Protein AF-A0A5C7K626-F1 (afdb_monomer_lite)

Sequence (65 aa):
MIQSASRLADIEPFHVMELLTRAKQLEAEGRDIIHMEVGEPDFPTPAPIVEAAQRAIAGGRMFYT

Radius of gyration: 20.41 Å; chains: 1; bounding box: 42×37×48 Å

Secondary structure (DSSP, 8-state):
-PPPPGGGGG----THHHHHHHHHHHHHTT---------S-SSPPPHHHHHHHHHHHHTT--S--

Structure (mmCIF, N/CA/C/O backbone):
data_AF-A0A5C7K626-F1
#
_entry.id   AF-A0A5C7K626-F1
#
loop_
_atom_site.group_PDB
_atom_site.id
_atom_site.type_symbol
_atom_site.label_atom_id
_atom_site.label_alt_id
_atom_site.label_comp_id
_atom_site.label_asym_id
_atom_site.label_entity_id
_atom_site.label_seq_id
_atom_site.pdbx_PDB_ins_code
_atom_site.Cartn_x
_atom_site.Cartn_y
_atom_site.Cartn_z
_atom_site.occupancy
_atom_site.B_iso_or_equiv
_atom_site.auth_seq_id
_atom_site.auth_comp_id
_atom_site.auth_asym_id
_atom_site.auth_atom_id
_atom_site.pdbx_PDB_model_num
ATOM 1 N N . MET A 1 1 ? 27.182 -19.105 11.151 1.00 64.62 1 MET A N 1
ATOM 2 C CA . MET A 1 1 ? 26.298 -19.203 9.971 1.00 64.62 1 MET A CA 1
ATOM 3 C C . MET A 1 1 ? 24.993 -19.815 10.429 1.00 64.62 1 MET A C 1
ATOM 5 O O . MET A 1 1 ? 25.042 -20.845 11.087 1.00 64.62 1 MET A O 1
ATOM 9 N N . ILE A 1 2 ? 23.863 -19.157 10.181 1.00 82.50 2 ILE A N 1
ATOM 10 C CA . ILE A 1 2 ? 22.549 -19.700 10.544 1.00 82.50 2 ILE A CA 1
ATOM 11 C C . ILE A 1 2 ? 22.136 -20.661 9.430 1.00 82.50 2 ILE A C 1
ATOM 13 O O . ILE A 1 2 ? 22.160 -20.280 8.262 1.00 82.50 2 ILE A O 1
ATOM 17 N N . GLN A 1 3 ? 21.794 -21.898 9.784 1.00 88.94 3 GLN A N 1
ATOM 18 C CA . GLN A 1 3 ? 21.242 -22.858 8.835 1.00 88.94 3 GLN A CA 1
ATOM 19 C C . GLN A 1 3 ? 19.738 -22.614 8.691 1.00 88.94 3 GLN A C 1
ATOM 21 O O . GLN A 1 3 ? 18.995 -22.672 9.671 1.00 88.94 3 GLN A O 1
ATOM 26 N N . SER A 1 4 ? 19.299 -22.311 7.471 1.00 92.94 4 SER A N 1
ATOM 27 C CA . SER A 1 4 ? 17.886 -22.164 7.128 1.00 92.94 4 SER A CA 1
ATOM 28 C C . SER A 1 4 ? 17.166 -23.517 7.162 1.00 92.94 4 SER A C 1
ATOM 30 O O . SER A 1 4 ? 17.761 -24.573 6.944 1.00 92.94 4 SER A O 1
ATOM 32 N N . ALA A 1 5 ? 15.862 -23.496 7.451 1.00 95.31 5 ALA A N 1
ATOM 33 C CA . ALA A 1 5 ? 15.028 -24.693 7.374 1.00 95.31 5 ALA A CA 1
ATOM 34 C C . ALA A 1 5 ? 14.912 -25.170 5.918 1.00 95.31 5 ALA A C 1
ATOM 36 O O . ALA A 1 5 ? 14.667 -24.352 5.034 1.00 95.31 5 ALA A O 1
ATOM 37 N N . SER A 1 6 ? 15.002 -26.482 5.677 1.00 94.88 6 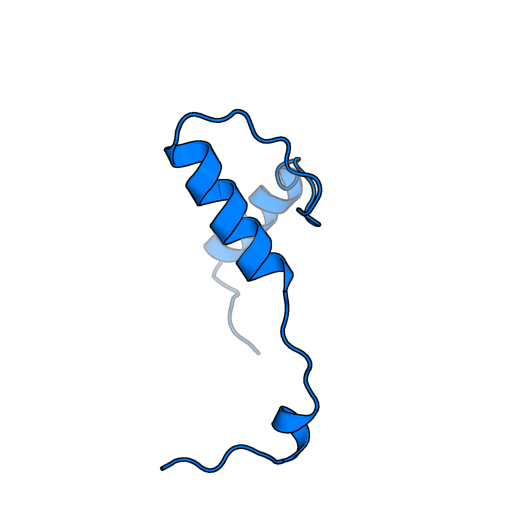SER A N 1
ATOM 38 C CA . SER A 1 6 ? 15.039 -27.064 4.324 1.00 94.88 6 SER A CA 1
ATOM 39 C C . SER A 1 6 ? 13.875 -26.636 3.427 1.00 94.88 6 SER A C 1
ATOM 41 O O . SER A 1 6 ? 14.099 -26.335 2.264 1.00 94.88 6 SER A O 1
ATOM 43 N N . ARG A 1 7 ? 12.662 -26.498 3.983 1.00 95.19 7 ARG A N 1
ATOM 44 C CA . ARG A 1 7 ? 11.458 -26.064 3.246 1.00 95.19 7 ARG A CA 1
ATOM 45 C C . ARG A 1 7 ? 11.573 -24.680 2.594 1.00 95.19 7 ARG A C 1
ATOM 47 O O . ARG A 1 7 ? 10.768 -24.339 1.743 1.00 95.19 7 ARG A O 1
ATOM 54 N N . LEU A 1 8 ? 12.510 -23.843 3.052 1.00 94.81 8 LEU A N 1
ATOM 55 C CA . LEU A 1 8 ? 12.729 -22.520 2.465 1.00 94.81 8 LEU A CA 1
ATOM 56 C C . LEU A 1 8 ? 13.357 -22.614 1.071 1.00 94.81 8 LEU A C 1
ATOM 58 O O . LEU A 1 8 ? 13.212 -21.674 0.302 1.00 94.81 8 LEU A O 1
ATOM 62 N N . ALA A 1 9 ? 14.030 -23.724 0.747 1.00 92.44 9 ALA A N 1
ATOM 63 C CA . ALA A 1 9 ? 14.602 -23.948 -0.578 1.00 92.44 9 ALA A CA 1
ATOM 64 C C . ALA A 1 9 ? 13.533 -24.167 -1.662 1.00 92.44 9 ALA A C 1
ATOM 66 O O . ALA A 1 9 ? 13.826 -23.962 -2.833 1.00 92.44 9 ALA A O 1
ATOM 67 N N . ASP A 1 10 ? 12.312 -24.542 -1.268 1.00 94.62 10 ASP A N 1
ATOM 68 C CA . ASP A 1 10 ? 11.200 -24.823 -2.184 1.00 94.62 10 ASP A CA 1
ATOM 69 C C . ASP A 1 10 ? 10.345 -23.574 -2.482 1.00 94.62 10 ASP A C 1
ATOM 71 O O . ASP A 1 10 ? 9.366 -23.648 -3.225 1.00 94.62 10 ASP A O 1
ATOM 75 N N . ILE A 1 11 ? 10.657 -22.426 -1.865 1.00 93.56 11 ILE A N 1
ATOM 76 C CA . ILE A 1 11 ? 9.920 -21.178 -2.084 1.00 93.56 11 ILE A CA 1
ATOM 77 C C . ILE A 1 11 ? 10.506 -20.471 -3.302 1.00 93.56 11 ILE A C 1
ATOM 79 O O . ILE A 1 11 ? 11.614 -19.937 -3.248 1.00 93.56 11 ILE A O 1
ATOM 83 N N . GLU A 1 12 ? 9.728 -20.433 -4.380 1.00 91.81 12 GLU A N 1
ATOM 84 C CA . GLU A 1 12 ? 10.098 -19.706 -5.591 1.00 91.81 12 GLU A CA 1
ATOM 85 C C . GLU A 1 12 ? 10.225 -18.190 -5.336 1.00 91.81 12 GLU A C 1
ATOM 87 O O . GLU A 1 12 ? 9.438 -17.614 -4.571 1.00 91.81 12 GLU A O 1
ATOM 92 N N . PRO A 1 13 ? 11.190 -17.511 -5.982 1.00 87.06 13 PRO A N 1
ATOM 93 C CA . PRO A 1 13 ? 11.342 -16.067 -5.871 1.00 87.06 13 PRO A CA 1
ATOM 94 C C . PRO A 1 13 ? 10.115 -15.295 -6.372 1.00 87.06 13 PRO A C 1
ATOM 96 O O . PRO A 1 13 ? 9.481 -15.635 -7.370 1.00 87.06 13 PRO A O 1
ATOM 99 N N . PHE A 1 14 ? 9.815 -14.173 -5.717 1.00 88.31 14 PHE A N 1
ATOM 100 C CA . PHE A 1 14 ? 8.758 -13.269 -6.161 1.00 88.31 14 PHE A CA 1
ATOM 101 C C . PHE A 1 14 ? 9.293 -12.251 -7.183 1.00 88.31 14 PHE A C 1
ATOM 103 O O . PHE A 1 14 ? 9.839 -11.208 -6.823 1.00 88.31 14 PHE A O 1
ATOM 110 N N . HIS A 1 15 ? 9.116 -12.547 -8.472 1.00 88.38 15 HIS A N 1
ATOM 111 C CA . HIS A 1 15 ? 9.705 -11.776 -9.579 1.00 88.38 15 HIS A CA 1
ATOM 112 C C . HIS A 1 15 ? 9.128 -10.363 -9.787 1.00 88.38 15 HIS A C 1
ATOM 114 O O . HIS A 1 15 ? 9.760 -9.527 -10.432 1.00 88.38 15 HIS A O 1
ATOM 120 N N . VAL A 1 16 ? 7.952 -10.049 -9.231 1.00 89.25 16 VAL A N 1
ATOM 121 C CA . VAL A 1 16 ? 7.316 -8.724 -9.399 1.00 89.25 16 VAL A CA 1
ATOM 122 C C . VAL A 1 16 ? 8.180 -7.600 -8.815 1.00 89.25 16 VAL A C 1
ATOM 124 O O . VAL A 1 16 ? 8.173 -6.485 -9.329 1.00 89.25 16 VAL A O 1
ATOM 127 N N . MET A 1 17 ? 8.996 -7.887 -7.796 1.00 87.75 17 MET A N 1
ATOM 128 C CA . MET A 1 17 ? 9.902 -6.88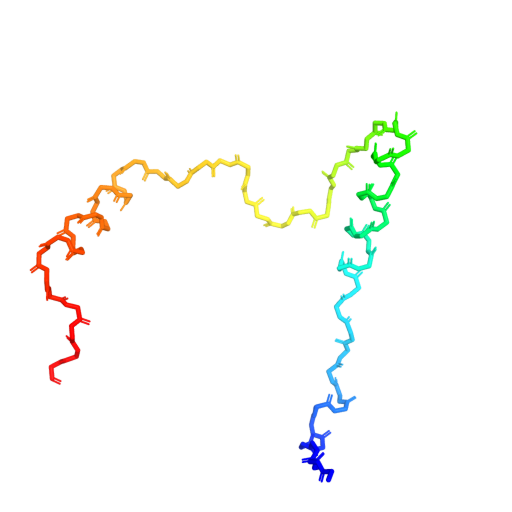7 -7.217 1.00 87.75 17 MET A CA 1
ATOM 129 C C . MET A 1 17 ? 10.992 -6.436 -8.197 1.00 87.75 17 MET A C 1
ATOM 131 O O . MET A 1 17 ? 11.357 -5.257 -8.221 1.00 87.75 17 MET A O 1
ATOM 135 N N . GLU A 1 18 ? 11.498 -7.351 -9.025 1.00 90.69 18 GLU A N 1
ATOM 136 C CA . GLU A 1 18 ? 12.489 -7.035 -10.058 1.00 90.69 18 GLU A CA 1
ATOM 137 C C . GLU A 1 18 ? 11.860 -6.181 -11.165 1.00 90.69 18 GLU A C 1
ATOM 139 O O . GLU A 1 18 ? 12.448 -5.184 -11.591 1.00 90.69 18 GLU A O 1
ATOM 144 N N . LEU A 1 19 ? 10.625 -6.512 -11.560 1.00 91.69 19 LEU A N 1
ATOM 145 C CA . LEU A 1 19 ? 9.842 -5.742 -12.525 1.00 91.69 19 LEU A CA 1
ATOM 146 C C . LEU A 1 19 ? 9.601 -4.302 -12.038 1.00 91.69 19 LEU A C 1
ATOM 148 O O . LEU A 1 19 ? 9.911 -3.358 -12.763 1.00 91.69 19 LEU A O 1
ATOM 152 N N . LEU A 1 20 ? 9.133 -4.131 -10.796 1.00 92.31 20 LEU A N 1
ATOM 153 C CA . LEU A 1 20 ? 8.916 -2.818 -10.173 1.00 92.31 20 LEU A CA 1
ATOM 154 C C . LEU A 1 20 ? 10.204 -1.990 -10.121 1.00 92.31 20 LEU A C 1
ATOM 156 O O . LEU A 1 20 ? 10.196 -0.788 -10.381 1.00 92.31 20 LEU A O 1
ATOM 160 N N . THR A 1 21 ? 11.327 -2.633 -9.794 1.00 93.75 21 THR A N 1
ATOM 161 C CA . THR A 1 21 ? 12.638 -1.970 -9.762 1.00 93.75 21 THR A CA 1
ATOM 162 C C . THR A 1 21 ? 13.032 -1.475 -11.151 1.00 93.75 21 THR A C 1
ATOM 164 O O . THR A 1 21 ? 13.482 -0.337 -11.300 1.00 93.75 21 THR A O 1
ATOM 167 N N . ARG A 1 22 ? 12.822 -2.295 -12.188 1.00 94.88 22 ARG A N 1
ATOM 168 C CA . ARG A 1 22 ? 13.112 -1.905 -13.569 1.00 94.88 22 ARG A CA 1
ATOM 169 C C . ARG A 1 22 ? 12.185 -0.793 -14.060 1.00 94.88 22 ARG A C 1
ATOM 171 O O . ARG A 1 22 ? 12.676 0.121 -14.715 1.00 94.88 22 ARG A O 1
ATOM 178 N N . ALA A 1 23 ? 10.892 -0.846 -13.739 1.00 95.94 23 ALA A N 1
ATOM 179 C CA . ALA A 1 23 ? 9.932 0.205 -14.074 1.00 95.94 23 ALA A CA 1
ATOM 180 C C . ALA A 1 23 ? 10.385 1.560 -13.505 1.00 95.94 23 ALA A C 1
ATOM 182 O O . ALA A 1 23 ? 10.594 2.496 -14.273 1.00 95.94 23 ALA A O 1
ATOM 183 N N . LYS A 1 24 ? 10.712 1.610 -12.206 1.00 96.06 24 LYS A N 1
ATOM 184 C CA . LYS A 1 24 ? 11.234 2.815 -11.534 1.00 96.06 24 LYS A CA 1
ATOM 185 C C . LYS A 1 24 ? 12.513 3.364 -12.157 1.00 96.06 24 LYS A C 1
ATOM 187 O O . LYS A 1 24 ? 12.701 4.576 -12.230 1.00 96.06 24 LYS A O 1
ATOM 192 N N . GLN A 1 25 ? 13.413 2.488 -12.604 1.00 97.69 25 GLN A N 1
ATOM 193 C CA . GLN A 1 25 ? 14.625 2.919 -13.299 1.00 97.69 25 GLN A CA 1
ATOM 194 C C . GLN A 1 25 ? 14.291 3.621 -14.622 1.00 97.69 25 GLN A C 1
ATOM 196 O O . GLN A 1 25 ? 14.854 4.668 -14.922 1.00 97.69 25 GLN A O 1
ATOM 201 N N . LEU A 1 26 ? 13.367 3.058 -15.401 1.00 97.81 26 LEU A N 1
ATOM 202 C CA . LEU A 1 26 ? 12.940 3.628 -16.676 1.00 97.81 26 L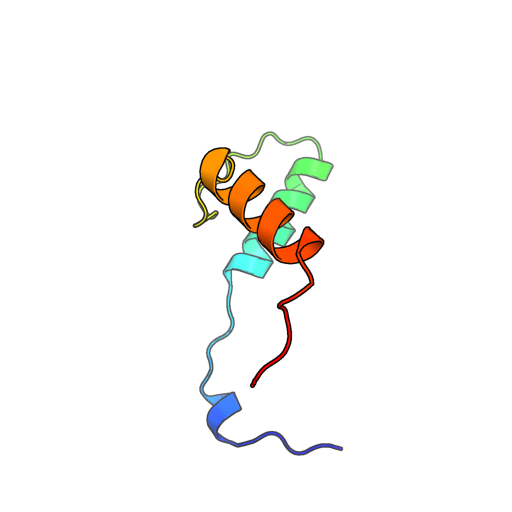EU A CA 1
ATOM 203 C C . LEU A 1 26 ? 12.202 4.963 -16.490 1.00 97.81 26 LEU A C 1
ATOM 205 O O . LEU A 1 26 ? 12.411 5.883 -17.277 1.00 97.81 26 LEU A O 1
ATOM 209 N N . GLU A 1 27 ? 11.390 5.090 -15.440 1.00 97.94 27 GLU A N 1
ATOM 210 C CA . GLU A 1 27 ? 10.762 6.362 -15.058 1.00 97.94 27 GLU A CA 1
ATOM 211 C C . GLU A 1 27 ? 11.810 7.425 -14.702 1.00 97.94 27 GLU A C 1
ATOM 213 O O . GLU A 1 27 ? 11.722 8.564 -15.159 1.00 97.94 27 GLU A O 1
ATOM 218 N N . ALA A 1 28 ? 12.855 7.055 -13.950 1.00 98.12 28 ALA A N 1
ATOM 219 C CA . ALA A 1 28 ? 13.959 7.957 -13.608 1.00 98.12 28 ALA A CA 1
ATOM 220 C C . ALA A 1 28 ? 14.783 8.399 -14.835 1.00 98.12 28 ALA A C 1
ATOM 222 O O . ALA A 1 28 ? 15.373 9.478 -14.829 1.00 98.12 28 ALA A O 1
ATOM 223 N N . GLU A 1 29 ? 14.795 7.594 -15.900 1.00 98.38 29 GLU A N 1
ATOM 224 C CA . GLU A 1 29 ? 15.350 7.946 -17.216 1.00 98.38 29 GLU A CA 1
ATOM 225 C C . GLU A 1 29 ? 14.416 8.876 -18.027 1.00 98.38 29 GLU A C 1
ATOM 227 O O . GLU A 1 29 ? 14.749 9.265 -19.147 1.00 98.38 29 GLU A O 1
ATOM 232 N N . GLY A 1 30 ? 13.259 9.258 -17.475 1.00 98.25 30 GLY A N 1
ATOM 233 C CA . GLY A 1 30 ? 12.293 10.173 -18.085 1.00 98.25 30 GLY A CA 1
ATOM 234 C C . GLY A 1 30 ? 11.259 9.494 -18.984 1.00 98.25 30 GLY A C 1
ATOM 235 O O . GLY A 1 30 ? 10.630 10.170 -19.800 1.00 98.25 30 GLY A O 1
ATOM 236 N N . ARG A 1 31 ? 11.090 8.169 -18.885 1.00 98.44 31 ARG A N 1
ATOM 237 C CA . ARG A 1 31 ? 10.085 7.436 -19.666 1.00 98.44 31 ARG A CA 1
ATOM 238 C C . ARG A 1 31 ? 8.731 7.440 -18.965 1.00 98.44 31 ARG A C 1
ATOM 240 O O . ARG A 1 31 ? 8.658 7.280 -17.754 1.00 98.44 31 ARG A O 1
ATOM 247 N N . ASP A 1 32 ? 7.672 7.539 -19.761 1.00 97.75 32 ASP A N 1
ATOM 248 C CA . ASP A 1 32 ? 6.295 7.331 -19.312 1.00 97.75 32 ASP A CA 1
ATOM 249 C C . ASP A 1 32 ? 5.996 5.824 -19.246 1.00 97.75 32 ASP A C 1
ATOM 251 O O . ASP A 1 32 ? 6.151 5.111 -20.246 1.00 97.75 32 ASP A O 1
ATOM 255 N N . ILE A 1 33 ? 5.645 5.326 -18.059 1.00 97.00 33 ILE A N 1
ATOM 256 C CA . ILE A 1 33 ? 5.439 3.905 -17.768 1.00 97.00 33 ILE A CA 1
ATOM 257 C C . ILE A 1 33 ? 4.021 3.709 -17.232 1.00 97.00 33 ILE A C 1
ATOM 259 O O . ILE A 1 33 ? 3.606 4.338 -16.266 1.00 97.00 33 ILE A O 1
ATOM 263 N N . ILE A 1 34 ? 3.277 2.790 -17.849 1.00 94.75 34 ILE A N 1
ATOM 264 C CA . ILE A 1 34 ? 1.953 2.382 -17.376 1.00 94.75 34 ILE A CA 1
ATOM 265 C C . ILE A 1 34 ? 2.124 1.136 -16.513 1.00 94.75 34 ILE A C 1
ATOM 267 O O . ILE A 1 34 ? 2.557 0.092 -17.007 1.00 94.75 34 ILE A O 1
ATOM 271 N N . HIS A 1 35 ? 1.756 1.245 -15.240 1.00 93.12 35 HIS A N 1
ATOM 272 C CA . HIS A 1 35 ? 1.811 0.138 -14.292 1.00 93.12 35 HIS A CA 1
ATOM 273 C C . HIS A 1 35 ? 0.579 -0.762 -14.432 1.00 93.12 35 HIS A C 1
ATOM 275 O O . HIS A 1 35 ? -0.557 -0.313 -14.298 1.00 93.12 35 HIS A O 1
ATOM 281 N N . MET A 1 36 ? 0.813 -2.045 -14.700 1.00 92.56 36 MET A N 1
ATOM 282 C CA . MET A 1 36 ? -0.218 -3.092 -14.810 1.00 92.56 36 MET A CA 1
ATOM 283 C C . MET A 1 36 ? 0.089 -4.304 -13.917 1.00 92.56 36 MET A C 1
ATOM 285 O O . MET A 1 36 ? -0.574 -5.335 -13.995 1.00 92.56 36 MET A O 1
ATOM 289 N N . GLU A 1 37 ? 1.122 -4.194 -13.088 1.00 88.94 37 GLU A N 1
ATOM 290 C CA . GLU A 1 37 ? 1.623 -5.219 -12.177 1.00 88.94 37 GLU A CA 1
ATOM 291 C C . GLU A 1 37 ? 1.132 -5.043 -10.735 1.00 88.94 37 GLU A C 1
ATOM 293 O O . GLU A 1 37 ? 1.302 -5.942 -9.911 1.00 88.94 37 GLU A O 1
ATOM 298 N N . VAL A 1 38 ? 0.569 -3.876 -10.413 1.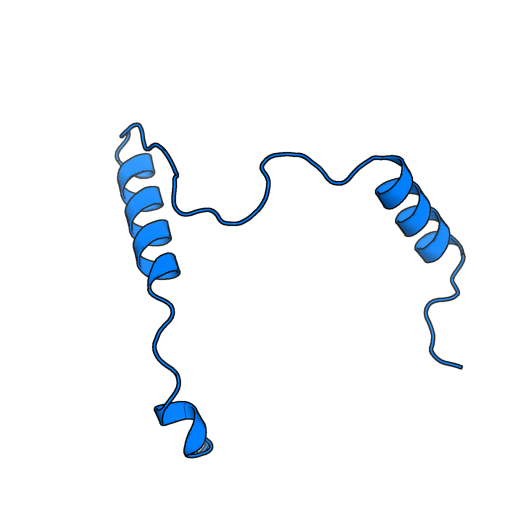00 86.81 38 VAL A N 1
ATOM 299 C CA . VAL A 1 38 ? 0.127 -3.533 -9.060 1.00 86.81 38 VAL A CA 1
ATOM 300 C C . VAL A 1 38 ? -1.187 -4.253 -8.768 1.00 86.81 38 VAL A C 1
ATOM 302 O O . VAL A 1 38 ? -2.182 -4.067 -9.461 1.00 86.81 38 VAL A O 1
ATOM 305 N N . GLY A 1 39 ? -1.177 -5.104 -7.741 1.00 88.50 39 GLY A N 1
ATOM 306 C CA . GLY A 1 39 ? -2.342 -5.896 -7.336 1.00 88.50 39 GLY A CA 1
ATOM 307 C C . GLY A 1 39 ? -3.236 -5.233 -6.285 1.00 88.50 39 GLY A C 1
ATOM 308 O O . GLY A 1 39 ? -4.242 -5.829 -5.901 1.00 88.50 39 GLY A O 1
ATOM 309 N N . GLU A 1 40 ? -2.872 -4.049 -5.785 1.00 92.06 40 GLU A N 1
ATOM 310 C CA . GLU A 1 40 ? -3.691 -3.293 -4.832 1.00 92.06 40 GLU A CA 1
ATOM 311 C C . GLU A 1 40 ? -4.615 -2.291 -5.544 1.00 92.06 40 GLU A C 1
ATOM 313 O O . GLU A 1 40 ? -4.263 -1.784 -6.610 1.00 92.06 40 GLU A O 1
ATOM 318 N N . PRO A 1 41 ? -5.802 -1.999 -4.981 1.00 92.94 41 PRO A N 1
ATOM 319 C CA . PRO A 1 41 ? -6.674 -0.953 -5.504 1.00 92.94 41 PRO A CA 1
ATOM 320 C C . PRO A 1 41 ? -6.010 0.428 -5.460 1.00 92.94 41 PRO A C 1
ATOM 322 O O . PRO A 1 41 ? -5.291 0.754 -4.520 1.00 92.94 41 PRO A O 1
ATOM 325 N N . ASP A 1 42 ? -6.347 1.276 -6.426 1.00 93.69 42 ASP A N 1
ATOM 326 C CA . ASP A 1 42 ? -5.901 2.670 -6.551 1.00 93.69 42 ASP A CA 1
ATOM 327 C C . ASP A 1 42 ? -6.732 3.663 -5.714 1.00 93.69 42 ASP A C 1
ATOM 329 O O . ASP A 1 42 ? -6.449 4.863 -5.677 1.00 93.69 42 ASP A O 1
ATOM 333 N N . PHE A 1 43 ? -7.752 3.177 -5.006 1.00 94.81 43 PHE A N 1
ATOM 334 C CA . PHE A 1 43 ? -8.608 3.995 -4.153 1.00 94.81 43 PHE A CA 1
ATOM 335 C C . PHE A 1 43 ? -8.118 4.009 -2.701 1.00 94.81 43 PHE A C 1
ATOM 337 O O . PHE A 1 43 ? -7.704 2.975 -2.171 1.00 94.81 43 PHE A O 1
ATOM 344 N N . PRO A 1 44 ? -8.237 5.149 -1.998 1.00 96.31 44 PRO A N 1
ATOM 345 C CA . PRO A 1 44 ? -7.918 5.204 -0.581 1.00 96.31 44 PRO A CA 1
ATOM 346 C C . PRO A 1 44 ? -8.897 4.358 0.240 1.00 96.31 44 PRO A C 1
ATOM 3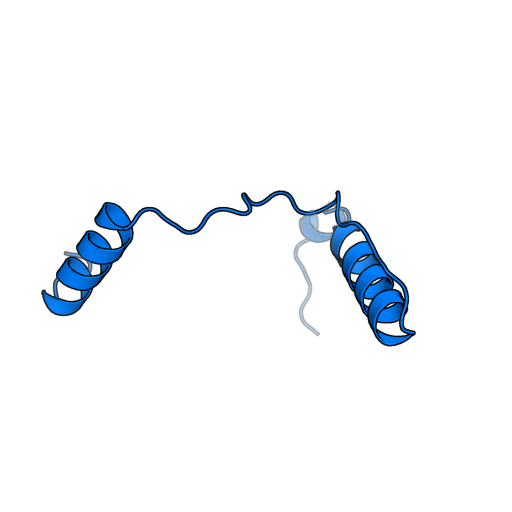48 O O . PRO A 1 44 ? -10.063 4.175 -0.123 1.00 96.31 44 PRO A O 1
ATOM 351 N N . THR A 1 45 ? -8.448 3.918 1.416 1.00 97.75 45 THR A N 1
ATOM 352 C CA . THR A 1 45 ? -9.325 3.300 2.416 1.00 97.75 45 THR A CA 1
ATOM 353 C C . THR A 1 45 ? -10.516 4.223 2.732 1.00 97.75 45 THR A C 1
ATOM 355 O O . THR A 1 45 ? -10.303 5.400 3.037 1.00 97.75 45 THR A O 1
ATOM 358 N N . PRO A 1 46 ? -11.768 3.720 2.720 1.00 98.12 46 PRO A N 1
ATOM 359 C CA . PRO A 1 46 ? -12.954 4.524 3.009 1.00 98.12 46 PRO A CA 1
ATOM 360 C C . PRO A 1 46 ? -12.895 5.271 4.350 1.00 98.12 46 PRO A C 1
ATOM 362 O O . PRO A 1 46 ? -12.544 4.692 5.382 1.00 98.12 46 PRO A O 1
ATOM 365 N N . ALA A 1 47 ? -13.332 6.537 4.354 1.00 98.50 47 ALA A N 1
ATOM 366 C CA . ALA A 1 47 ? -13.273 7.421 5.525 1.00 98.50 47 ALA A CA 1
ATOM 367 C C . ALA A 1 47 ? -13.885 6.827 6.814 1.00 98.50 47 ALA A C 1
ATOM 369 O O . ALA A 1 47 ? -13.218 6.888 7.849 1.00 98.50 47 ALA A O 1
ATOM 370 N N . PRO A 1 48 ? -15.058 6.153 6.791 1.00 98.50 48 PRO A N 1
ATOM 371 C CA . PRO A 1 48 ? -15.630 5.575 8.011 1.00 98.50 48 PRO A CA 1
ATOM 372 C C . PRO A 1 48 ? -14.720 4.541 8.694 1.00 98.50 48 PRO A C 1
ATOM 374 O O . PRO A 1 48 ? -14.741 4.408 9.919 1.00 98.50 48 PRO A O 1
ATOM 377 N N . ILE A 1 49 ? -13.910 3.817 7.912 1.00 98.25 49 ILE A N 1
ATOM 378 C CA . ILE A 1 49 ? -12.962 2.814 8.415 1.00 98.25 49 ILE A CA 1
ATOM 379 C C . ILE A 1 49 ? -11.771 3.511 9.073 1.00 98.25 49 ILE A C 1
ATOM 381 O O . ILE A 1 49 ? -11.392 3.165 10.193 1.00 98.25 49 ILE A O 1
ATOM 385 N N . VAL A 1 50 ? -11.214 4.524 8.404 1.00 98.38 50 VAL A N 1
ATOM 386 C CA . VAL A 1 50 ? -10.094 5.322 8.922 1.00 98.38 50 VAL A CA 1
ATOM 387 C C . VAL A 1 50 ? -10.472 5.985 10.249 1.00 98.38 50 VAL A C 1
ATOM 389 O O . VAL A 1 50 ? -9.739 5.872 11.231 1.00 98.38 50 VAL A O 1
ATOM 392 N N . GLU A 1 51 ? -11.650 6.603 10.321 1.00 98.31 51 GLU A N 1
ATOM 393 C CA . GLU A 1 51 ? -12.146 7.240 11.542 1.00 98.31 51 GLU A CA 1
ATOM 394 C C . GLU A 1 51 ? -12.369 6.238 12.683 1.00 98.31 51 GLU A C 1
ATOM 396 O O . GLU A 1 51 ? -12.077 6.526 13.846 1.00 98.31 51 GLU A O 1
ATOM 401 N N . ALA A 1 52 ? -12.889 5.045 12.376 1.00 96.81 52 ALA A N 1
ATOM 402 C CA . ALA A 1 52 ? -13.065 3.994 13.373 1.00 96.81 52 ALA A CA 1
ATOM 403 C C . ALA A 1 52 ? -11.720 3.535 13.954 1.00 96.81 52 ALA A C 1
ATOM 405 O O . ALA A 1 52 ? -11.605 3.397 15.175 1.00 96.81 52 ALA A O 1
ATOM 406 N N . ALA A 1 53 ? -10.700 3.368 13.106 1.00 96.44 53 ALA A N 1
ATOM 407 C CA . ALA A 1 53 ? -9.349 3.025 13.540 1.00 96.44 53 ALA A CA 1
ATOM 408 C C . ALA A 1 53 ? -8.750 4.117 14.441 1.00 96.44 53 ALA A C 1
ATOM 410 O O . ALA A 1 53 ? -8.237 3.818 15.520 1.00 96.44 53 ALA A O 1
ATOM 411 N N . GLN A 1 54 ? -8.890 5.390 14.057 1.00 97.00 54 GLN A N 1
ATOM 412 C CA . GLN A 1 54 ? -8.436 6.529 14.863 1.00 97.00 54 GLN A CA 1
ATOM 413 C C . GLN A 1 54 ? -9.096 6.559 16.248 1.00 97.00 54 GLN A C 1
ATOM 415 O O . GLN A 1 54 ? -8.404 6.711 17.255 1.00 97.00 54 GLN A O 1
ATOM 420 N N . ARG A 1 55 ? -10.420 6.358 16.324 1.00 96.12 55 ARG A N 1
ATOM 421 C CA . ARG A 1 55 ? -11.146 6.293 17.605 1.00 96.12 55 ARG A CA 1
ATOM 422 C C . ARG A 1 55 ? -10.673 5.136 18.483 1.00 96.12 55 ARG A C 1
ATOM 424 O O . ARG A 1 55 ? -10.541 5.314 19.691 1.00 96.12 55 ARG A O 1
ATOM 431 N N . ALA A 1 56 ? -10.430 3.963 17.898 1.00 94.12 56 ALA A N 1
ATOM 432 C CA . ALA A 1 56 ? -9.952 2.797 18.638 1.00 94.12 56 ALA A CA 1
ATOM 433 C C . ALA A 1 56 ? -8.566 3.049 19.252 1.00 94.12 56 ALA A C 1
ATOM 435 O O . ALA A 1 56 ? -8.381 2.817 20.447 1.00 94.12 56 ALA A O 1
ATOM 436 N N . ILE A 1 57 ? -7.642 3.610 18.462 1.00 95.00 57 ILE A N 1
ATOM 437 C CA . ILE A 1 57 ? -6.298 3.997 18.914 1.00 95.00 57 ILE A CA 1
ATOM 438 C C . ILE A 1 57 ? -6.386 5.029 20.045 1.00 95.00 57 ILE A C 1
ATOM 440 O O . ILE A 1 57 ? -5.778 4.841 21.097 1.00 95.00 57 ILE A O 1
ATOM 444 N N . ALA A 1 58 ? -7.186 6.087 19.867 1.00 95.12 58 ALA A N 1
ATOM 445 C CA . ALA A 1 58 ? -7.375 7.123 20.883 1.00 95.12 58 ALA A CA 1
ATOM 446 C C . ALA A 1 58 ? -8.009 6.583 22.180 1.00 95.12 58 ALA A C 1
ATOM 448 O O . ALA A 1 58 ? -7.730 7.087 23.264 1.00 95.12 58 ALA A O 1
ATOM 449 N N . GLY A 1 59 ? -8.849 5.548 22.081 1.00 93.19 59 GLY A N 1
ATOM 450 C CA . GLY A 1 59 ? -9.528 4.918 23.214 1.00 93.19 59 GLY A CA 1
ATOM 451 C C . GLY A 1 59 ? -8.662 3.978 24.063 1.00 93.19 59 GLY A C 1
ATOM 452 O O . GLY A 1 59 ? -9.153 3.479 25.074 1.00 93.19 59 GLY A O 1
ATOM 453 N N . GLY A 1 60 ? -7.412 3.695 23.673 1.00 84.88 60 GLY A N 1
ATOM 454 C CA . GLY A 1 60 ? -6.419 2.998 24.507 1.00 84.88 60 GLY A CA 1
ATOM 455 C C . GLY A 1 60 ? -6.662 1.504 24.778 1.00 84.88 60 GLY A C 1
ATOM 456 O O . GLY A 1 60 ? -5.876 0.874 25.485 1.00 84.88 60 GLY A O 1
ATOM 457 N N . ARG A 1 61 ? -7.711 0.895 24.212 1.00 81.31 61 ARG A N 1
ATOM 458 C CA . ARG A 1 61 ? -8.016 -0.542 24.363 1.00 81.31 61 ARG A CA 1
ATOM 459 C C . ARG A 1 61 ?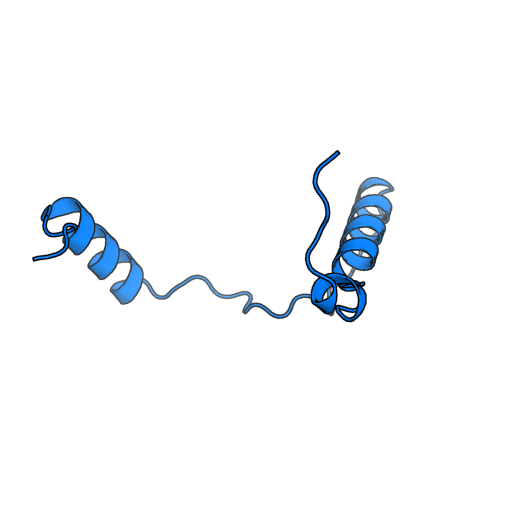 -7.301 -1.380 23.300 1.00 81.31 61 ARG A C 1
ATOM 461 O O . ARG A 1 61 ? -7.944 -1.952 22.427 1.00 81.31 61 ARG A O 1
ATOM 468 N N . MET A 1 62 ? -5.972 -1.417 23.380 1.00 86.31 62 MET A N 1
ATOM 469 C CA . MET A 1 62 ? -5.102 -2.060 22.376 1.00 86.31 62 MET A CA 1
ATOM 470 C C . MET A 1 62 ? -4.408 -3.329 22.887 1.00 86.31 62 MET A C 1
ATOM 472 O O . MET A 1 62 ? -3.679 -3.977 22.140 1.00 86.31 62 MET A O 1
ATOM 476 N N . PHE A 1 63 ? -4.600 -3.671 24.162 1.00 86.94 63 PHE A N 1
ATOM 477 C CA . PHE A 1 63 ? -3.966 -4.827 24.786 1.00 86.94 63 PHE A CA 1
ATOM 478 C C . PHE A 1 63 ? -4.860 -6.060 24.701 1.00 86.94 63 PHE A C 1
ATOM 480 O O . PHE A 1 63 ? -6.089 -5.958 24.745 1.00 86.94 63 PHE A O 1
ATOM 487 N N . TYR A 1 64 ? -4.219 -7.224 24.613 1.00 85.88 64 TYR A N 1
ATOM 488 C CA . TYR A 1 64 ? -4.884 -8.494 24.870 1.00 85.88 64 TYR A CA 1
ATOM 489 C C . TYR A 1 64 ? -5.426 -8.517 26.306 1.00 85.88 64 TYR A C 1
ATOM 491 O O . TYR A 1 64 ? -4.853 -7.889 27.198 1.00 85.88 64 TYR A O 1
ATOM 499 N N . THR A 1 65 ? -6.538 -9.221 26.503 1.00 72.00 65 THR A N 1
ATOM 500 C CA . THR A 1 65 ? -7.088 -9.536 27.829 1.00 72.00 65 THR A CA 1
ATOM 501 C C . THR A 1 65 ? -6.308 -10.653 28.492 1.00 72.00 65 THR A C 1
ATOM 503 O O . THR A 1 65 ? -6.048 -11.648 27.775 1.00 72.00 65 THR A O 1
#

Foldseek 3Di:
DDDDDPVVVVDDDDCVVVVVVVQVVVVVVVDDDDDPSDPDDPDDDDPVVVVVVVVVVVVPPPDDD

pLDDT: mean 92.65, std 6.13, range [64.62, 98.5]